Protein AF-A0A931Z203-F1 (afdb_monomer)

Secondary structure (DSSP, 8-state):
--HHHHHHHHHHHHHHB-GGGSTTHHHHHHSTTTTHHHHHHHHHHHT---HHHHHHHHHHHHH-GGG-SHHHHTS--SB-HHHHHHHHHHHHHHHHT------

Structure (mmCIF, N/CA/C/O backbone):
data_AF-A0A931Z203-F1
#
_entry.id   AF-A0A931Z203-F1
#
loop_
_atom_site.group_PDB
_atom_site.id
_atom_site.type_symbol
_atom_site.label_atom_id
_atom_site.label_alt_id
_atom_site.label_comp_id
_atom_site.label_asym_id
_atom_site.label_entity_id
_atom_site.label_seq_id
_atom_site.pdbx_PDB_ins_code
_atom_site.Cartn_x
_atom_site.Cartn_y
_atom_site.Cartn_z
_atom_site.occupancy
_atom_site.B_iso_or_equiv
_atom_site.auth_seq_id
_atom_site.auth_comp_id
_atom_site.auth_asym_id
_atom_site.auth_atom_id
_atom_site.pdbx_PDB_model_num
ATOM 1 N N . MET A 1 1 ? -15.868 9.027 -11.501 1.00 52.22 1 MET A N 1
ATOM 2 C CA . MET A 1 1 ? -15.156 9.021 -10.204 1.00 52.22 1 MET A CA 1
ATOM 3 C C . MET A 1 1 ? -15.204 10.430 -9.639 1.00 52.22 1 MET A C 1
ATOM 5 O O . MET A 1 1 ? -14.763 11.348 -10.320 1.00 52.22 1 MET A O 1
ATOM 9 N N . THR A 1 2 ? -15.836 10.635 -8.485 1.00 58.41 2 THR A N 1
ATOM 10 C CA . THR A 1 2 ? -16.023 11.978 -7.916 1.00 58.41 2 THR A CA 1
ATOM 11 C C . THR A 1 2 ? -14.676 12.570 -7.470 1.00 58.41 2 THR A C 1
ATOM 13 O O . T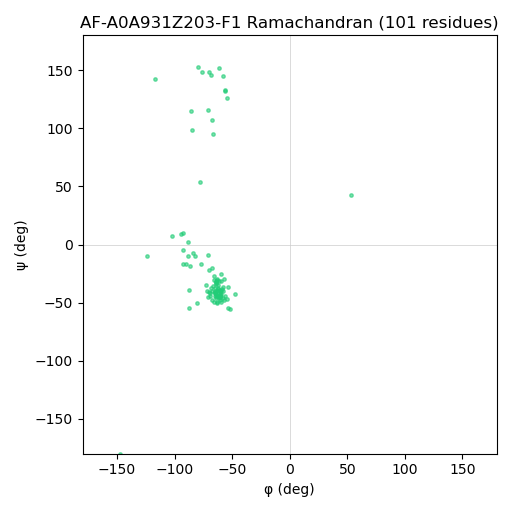HR A 1 2 ? -13.794 11.832 -7.024 1.00 58.41 2 THR A O 1
ATOM 16 N N . PRO A 1 3 ? -14.474 13.896 -7.575 1.00 64.06 3 PRO A N 1
ATOM 17 C CA . PRO A 1 3 ? -13.216 14.545 -7.186 1.00 64.06 3 PRO A CA 1
ATOM 18 C C . PRO A 1 3 ? -12.855 14.327 -5.705 1.00 64.06 3 PRO A C 1
ATOM 20 O O . PRO A 1 3 ? -11.679 14.326 -5.342 1.00 64.06 3 PRO A O 1
ATOM 23 N N . SER A 1 4 ? -13.851 14.077 -4.855 1.00 68.81 4 SER A N 1
ATOM 24 C CA . SER A 1 4 ? -13.691 13.713 -3.446 1.00 68.81 4 SER A CA 1
ATOM 25 C C . SER A 1 4 ? -13.047 12.334 -3.250 1.00 68.81 4 SER A C 1
ATOM 27 O O . SER A 1 4 ? -12.163 12.209 -2.402 1.00 68.81 4 SER A O 1
ATOM 29 N N . ALA A 1 5 ? -13.406 11.332 -4.062 1.00 77.19 5 ALA A N 1
ATOM 30 C CA . ALA A 1 5 ? -12.820 9.990 -3.983 1.00 77.19 5 ALA A CA 1
ATOM 31 C C . ALA A 1 5 ? -11.318 10.006 -4.314 1.00 77.19 5 ALA A C 1
ATOM 33 O O . ALA A 1 5 ? -10.505 9.514 -3.537 1.00 77.19 5 ALA A O 1
ATOM 34 N N . ARG A 1 6 ? -10.916 10.694 -5.393 1.00 81.44 6 ARG A N 1
ATOM 35 C CA . ARG A 1 6 ? -9.493 10.816 -5.766 1.00 81.44 6 ARG A CA 1
ATOM 36 C C . ARG A 1 6 ? -8.641 11.495 -4.698 1.00 81.44 6 ARG A C 1
ATOM 38 O O . ARG A 1 6 ? -7.529 11.056 -4.419 1.00 81.44 6 ARG A O 1
ATOM 45 N N . ARG A 1 7 ? -9.141 12.582 -4.099 1.00 85.12 7 ARG A N 1
ATOM 46 C CA . ARG A 1 7 ? -8.415 13.287 -3.029 1.00 85.12 7 ARG A CA 1
ATOM 47 C C . ARG A 1 7 ? -8.258 12.408 -1.793 1.00 85.12 7 ARG A C 1
ATOM 49 O O . ARG A 1 7 ? -7.209 12.447 -1.154 1.00 85.12 7 ARG A O 1
ATOM 56 N N . PHE A 1 8 ? -9.281 11.618 -1.477 1.00 85.38 8 PHE A N 1
ATOM 57 C CA . PHE A 1 8 ? -9.229 10.649 -0.390 1.00 85.38 8 PHE A CA 1
ATOM 58 C C . PHE A 1 8 ? -8.179 9.562 -0.651 1.00 85.38 8 PHE A C 1
ATOM 60 O O . PHE A 1 8 ? -7.313 9.339 0.192 1.00 85.38 8 PHE A O 1
ATOM 67 N N . GLU A 1 9 ? -8.190 8.950 -1.834 1.00 90.12 9 GLU A N 1
ATOM 68 C CA . GLU A 1 9 ? -7.215 7.926 -2.225 1.00 90.12 9 GLU A CA 1
ATOM 69 C C . GLU A 1 9 ? -5.784 8.464 -2.214 1.00 90.12 9 GLU A C 1
ATOM 71 O O . GLU A 1 9 ? -4.884 7.817 -1.688 1.00 90.12 9 GLU A O 1
ATOM 76 N N . GLN A 1 10 ? -5.565 9.676 -2.727 1.00 90.69 10 GLN A N 1
ATOM 77 C CA . GLN A 1 10 ? -4.250 10.315 -2.712 1.00 90.69 10 GLN A CA 1
ATOM 78 C C . GLN A 1 10 ? -3.769 10.608 -1.284 1.00 90.69 10 GLN A C 1
ATOM 80 O O . GLN A 1 10 ? -2.596 10.394 -0.966 1.00 90.69 10 GLN A O 1
ATOM 85 N N . ALA A 1 11 ? -4.665 11.056 -0.401 1.00 90.50 11 ALA A N 1
ATOM 86 C CA . ALA A 1 11 ? -4.339 11.242 1.008 1.00 90.50 11 ALA A CA 1
ATOM 87 C C . ALA A 1 11 ? -3.979 9.907 1.681 1.00 90.50 11 ALA A C 1
ATOM 89 O O . ALA A 1 11 ? -3.024 9.851 2.461 1.00 90.50 11 ALA A O 1
ATOM 90 N N . LEU A 1 12 ? -4.699 8.829 1.358 1.00 91.44 12 LEU A N 1
ATOM 91 C CA . LEU A 1 12 ? -4.450 7.500 1.908 1.00 91.44 12 LEU A CA 1
ATOM 92 C C . LEU A 1 12 ? -3.142 6.899 1.384 1.00 91.44 12 LEU A C 1
ATOM 94 O O . LEU A 1 12 ? -2.358 6.376 2.176 1.00 91.44 12 LEU A O 1
ATOM 98 N N . LEU A 1 13 ? -2.858 7.072 0.090 1.00 93.50 13 LEU A N 1
ATOM 99 C CA . LEU A 1 13 ? -1.581 6.727 -0.530 1.00 93.50 13 LEU A CA 1
ATOM 100 C C . LEU A 1 13 ? -0.443 7.393 0.240 1.00 93.50 13 LEU A C 1
ATOM 102 O O . LEU A 1 13 ? 0.434 6.705 0.752 1.00 93.50 13 LEU A O 1
ATOM 106 N N . TRP A 1 14 ? -0.491 8.717 0.411 1.00 92.88 14 TRP A N 1
ATOM 107 C CA . TRP A 1 14 ? 0.558 9.463 1.108 1.00 92.88 14 TRP A CA 1
ATOM 108 C C . TRP A 1 14 ? 0.722 9.052 2.576 1.00 92.88 14 TRP A C 1
ATOM 110 O O . TRP A 1 14 ? 1.841 8.994 3.091 1.00 92.88 14 TRP A O 1
ATOM 120 N N . ARG A 1 15 ? -0.386 8.753 3.264 1.00 92.44 15 ARG A N 1
ATOM 121 C CA . ARG A 1 15 ? -0.391 8.312 4.667 1.00 92.44 15 ARG A CA 1
ATOM 122 C C . ARG A 1 15 ? 0.230 6.922 4.830 1.00 92.44 15 ARG A C 1
ATOM 124 O O . ARG A 1 15 ? 0.924 6.675 5.819 1.00 92.44 15 ARG A O 1
ATOM 131 N N . CYS A 1 16 ? -0.012 6.026 3.876 1.00 94.12 16 CYS A N 1
ATOM 132 C CA . CYS A 1 16 ? 0.455 4.643 3.921 1.00 94.12 16 CYS A CA 1
ATOM 133 C C . CYS A 1 16 ? 1.805 4.429 3.229 1.00 94.12 16 CYS A C 1
ATOM 135 O O . CYS A 1 16 ? 2.448 3.416 3.506 1.00 94.12 16 CYS A O 1
ATOM 137 N N . LEU A 1 17 ? 2.268 5.359 2.392 1.00 94.12 17 LEU A N 1
ATOM 138 C CA . LEU A 1 17 ? 3.557 5.290 1.702 1.00 94.12 17 LEU A CA 1
ATOM 139 C C . LEU A 1 17 ? 4.706 5.127 2.709 1.00 94.12 17 LEU A C 1
ATOM 141 O O . LEU A 1 17 ? 4.770 5.838 3.721 1.00 94.12 17 LEU A O 1
ATOM 145 N N . TYR A 1 18 ? 5.614 4.177 2.460 1.00 92.62 18 TYR A N 1
ATOM 146 C CA . TYR A 1 18 ? 6.795 4.014 3.312 1.00 92.62 18 TYR A CA 1
ATOM 147 C C . TYR A 1 18 ? 7.613 5.305 3.361 1.00 92.62 18 TYR A C 1
ATOM 149 O O . TYR A 1 18 ? 7.710 6.031 2.375 1.00 92.62 18 TYR A O 1
ATOM 157 N N . TRP A 1 19 ? 8.212 5.594 4.519 1.00 91.62 19 TRP A N 1
ATOM 158 C CA . TRP A 1 19 ? 8.892 6.871 4.746 1.00 91.62 19 TRP A CA 1
ATOM 159 C C . TRP A 1 19 ? 10.036 7.096 3.749 1.00 91.62 19 TRP A C 1
ATOM 161 O O . TRP A 1 19 ? 10.135 8.192 3.205 1.00 91.62 19 TRP A O 1
ATOM 171 N N . GLN A 1 20 ? 10.803 6.047 3.427 1.00 89.44 20 GLN A N 1
ATOM 172 C CA . GLN A 1 20 ? 11.884 6.114 2.445 1.00 89.44 20 GLN A CA 1
ATOM 173 C C . GLN A 1 20 ? 11.398 6.336 1.0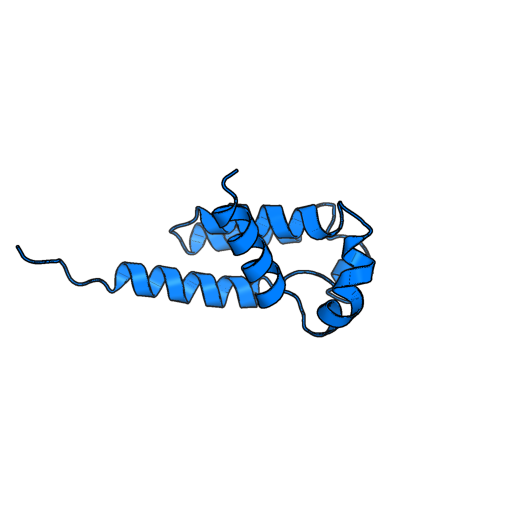04 1.00 89.44 20 GLN A C 1
ATOM 175 O O . GLN A 1 20 ? 12.160 6.814 0.176 1.00 89.44 20 GLN A O 1
ATOM 180 N N . ALA A 1 21 ? 10.128 6.050 0.702 1.00 89.12 21 ALA A N 1
ATOM 181 C CA . ALA A 1 21 ? 9.550 6.241 -0.628 1.00 89.12 21 ALA A CA 1
ATOM 182 C C . ALA A 1 21 ? 9.006 7.661 -0.855 1.00 89.12 21 ALA A C 1
ATOM 184 O O . ALA A 1 21 ? 8.838 8.090 -1.994 1.00 89.12 21 ALA A O 1
ATOM 185 N N . ARG A 1 22 ? 8.764 8.413 0.227 1.00 90.88 22 ARG A N 1
ATOM 186 C CA . ARG A 1 22 ? 8.266 9.797 0.189 1.00 90.88 22 ARG A CA 1
ATOM 187 C C . ARG A 1 22 ? 9.199 10.769 -0.545 1.00 90.88 22 ARG A C 1
ATOM 189 O O . ARG A 1 22 ? 8.676 11.498 -1.384 1.00 90.88 22 ARG A O 1
ATOM 196 N N . PRO A 1 23 ? 10.528 10.802 -0.303 1.00 91.62 23 PRO A N 1
ATOM 197 C CA . PRO A 1 23 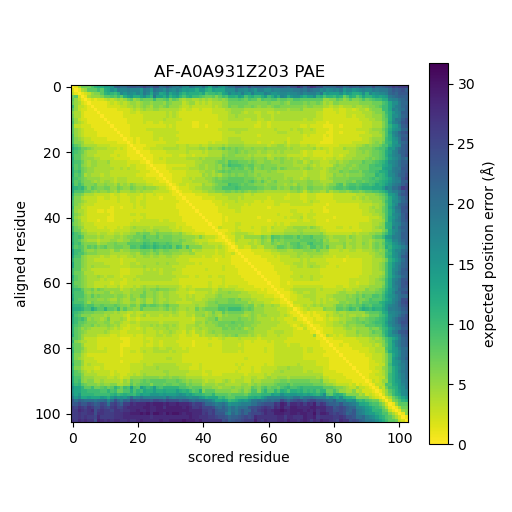? 11.407 11.720 -1.035 1.00 91.62 23 PRO A CA 1
ATOM 198 C C . PRO A 1 23 ? 11.442 11.429 -2.542 1.00 91.62 23 PRO A C 1
ATOM 200 O O . PRO A 1 23 ? 11.548 12.348 -3.344 1.00 91.62 23 PRO A O 1
ATOM 203 N N . PHE A 1 24 ? 11.268 10.169 -2.942 1.00 89.44 24 PHE A N 1
ATOM 204 C CA . PHE A 1 24 ? 11.237 9.764 -4.350 1.00 89.44 24 PHE A CA 1
ATOM 205 C C . PHE A 1 24 ? 9.842 9.8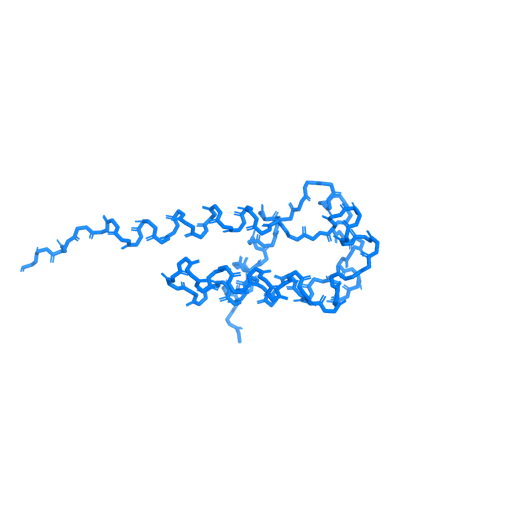34 -4.97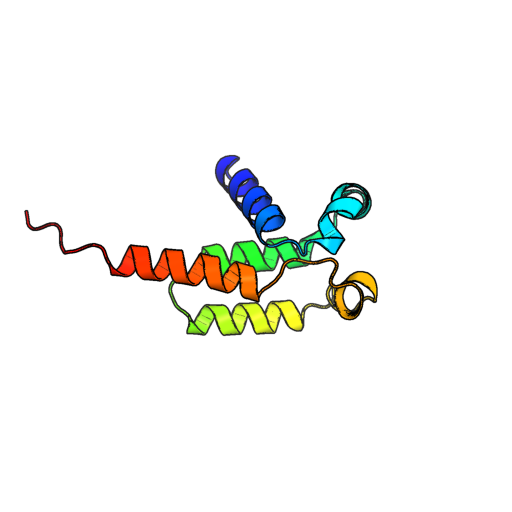1 1.00 89.44 24 PHE A C 1
ATOM 207 O O . PHE A 1 24 ? 9.672 9.468 -6.131 1.00 89.44 24 PHE A O 1
ATOM 214 N N . HIS A 1 25 ? 8.831 10.288 -4.227 1.00 87.31 25 HIS A N 1
ATOM 215 C CA . HIS A 1 25 ? 7.450 10.263 -4.691 1.00 87.31 25 HIS A CA 1
ATOM 216 C C . HIS A 1 25 ? 7.270 11.001 -6.020 1.00 87.31 25 HIS A C 1
ATOM 218 O O . HIS A 1 25 ? 6.633 10.457 -6.916 1.00 87.31 25 HIS A O 1
ATOM 224 N N . TRP A 1 26 ? 7.878 12.183 -6.163 1.00 86.88 26 TRP A N 1
ATOM 225 C CA . TRP A 1 26 ? 7.819 12.971 -7.396 1.00 86.88 26 TRP A CA 1
ATOM 226 C C . TRP A 1 26 ? 8.405 12.219 -8.598 1.00 86.88 26 TRP A C 1
ATOM 228 O O . TRP A 1 26 ? 7.767 12.146 -9.643 1.00 86.88 26 TRP A O 1
ATOM 238 N N . LEU A 1 27 ? 9.568 11.581 -8.423 1.00 88.75 27 LEU A N 1
ATOM 239 C CA . LEU A 1 27 ? 10.216 10.791 -9.473 1.00 88.75 27 LEU A CA 1
ATOM 240 C C . LEU A 1 27 ? 9.373 9.571 -9.864 1.00 88.75 27 LEU A C 1
ATOM 242 O O . LEU A 1 27 ? 9.183 9.289 -11.042 1.00 88.75 27 LEU A O 1
ATOM 246 N N . LEU A 1 28 ? 8.836 8.863 -8.872 1.00 86.25 28 LEU A N 1
ATOM 247 C CA . LEU A 1 28 ? 7.985 7.697 -9.094 1.00 86.25 28 LEU A CA 1
ATOM 248 C C . LEU A 1 28 ? 6.659 8.067 -9.767 1.00 86.25 28 LEU A C 1
ATOM 250 O O . LEU A 1 28 ? 6.126 7.272 -10.530 1.00 86.25 28 LEU A O 1
ATOM 254 N N . TRP A 1 29 ? 6.145 9.273 -9.516 1.00 84.19 29 TRP A N 1
ATOM 255 C CA . TRP A 1 29 ? 4.903 9.765 -10.110 1.00 84.19 29 TRP A CA 1
ATOM 256 C C . TRP A 1 29 ? 5.022 10.068 -11.612 1.00 84.19 29 TRP A C 1
ATOM 258 O O . TRP A 1 29 ? 4.016 10.023 -12.316 1.00 84.19 29 TRP A O 1
ATOM 268 N N . LEU A 1 30 ? 6.238 10.308 -12.125 1.00 86.56 30 LEU A N 1
ATOM 269 C CA . LEU A 1 30 ? 6.482 10.429 -13.571 1.00 86.56 30 LEU A CA 1
ATOM 270 C C . LEU A 1 30 ? 6.167 9.126 -14.316 1.00 86.56 30 LEU A C 1
ATOM 272 O O . LEU A 1 30 ? 5.740 9.155 -15.469 1.00 86.56 30 LEU A O 1
ATOM 276 N N . ASN A 1 31 ? 6.330 7.983 -13.650 1.00 85.88 31 ASN A N 1
ATOM 277 C CA . ASN A 1 31 ? 5.821 6.717 -14.144 1.00 85.88 31 ASN A CA 1
ATOM 278 C C . ASN A 1 31 ? 4.355 6.578 -13.712 1.00 85.88 31 ASN A C 1
ATOM 280 O O . ASN A 1 31 ? 4.045 6.200 -12.581 1.00 85.88 31 ASN A O 1
ATOM 284 N N . ARG A 1 32 ? 3.449 6.891 -14.642 1.00 78.12 32 ARG A N 1
ATOM 285 C CA . ARG A 1 32 ? 2.002 6.957 -14.396 1.00 78.12 32 ARG A CA 1
ATOM 286 C C . ARG A 1 32 ? 1.419 5.649 -13.851 1.00 78.12 32 ARG A C 1
ATOM 288 O O . ARG A 1 32 ? 0.479 5.690 -13.060 1.00 78.12 32 ARG A O 1
ATOM 295 N N . ASP A 1 33 ? 2.022 4.519 -14.208 1.00 86.25 33 ASP A N 1
ATOM 296 C CA . ASP A 1 33 ? 1.581 3.186 -13.798 1.00 86.25 33 ASP A CA 1
ATOM 297 C C . ASP A 1 33 ? 2.279 2.701 -12.521 1.00 86.25 33 ASP A C 1
ATOM 299 O O . ASP A 1 33 ? 1.920 1.660 -11.964 1.00 86.25 33 ASP A O 1
ATOM 303 N N . TYR A 1 34 ? 3.244 3.460 -11.990 1.00 88.81 34 TYR A N 1
ATOM 304 C CA . TYR A 1 34 ? 3.997 3.057 -10.808 1.00 88.81 34 TYR A CA 1
ATOM 305 C C . TYR A 1 34 ? 3.128 2.929 -9.558 1.00 88.81 34 TYR A C 1
ATOM 307 O O . TYR A 1 34 ? 3.413 2.092 -8.718 1.00 88.81 34 TYR A O 1
ATOM 315 N N . TYR A 1 35 ? 2.063 3.706 -9.401 1.00 90.56 35 TYR A N 1
ATOM 316 C CA . TYR A 1 35 ? 1.176 3.566 -8.238 1.00 90.56 35 TYR A CA 1
ATOM 317 C C . TYR A 1 35 ? -0.121 2.819 -8.558 1.00 90.56 35 TYR A C 1
ATOM 319 O O . TYR A 1 35 ? -0.986 2.745 -7.695 1.00 90.56 35 TYR A O 1
ATOM 327 N N . SER A 1 36 ? -0.267 2.245 -9.759 1.00 90.81 36 SER A N 1
ATOM 328 C CA . SER A 1 36 ? -1.488 1.533 -10.181 1.00 90.81 36 SER A CA 1
ATOM 329 C C . SER A 1 36 ? -1.916 0.468 -9.165 1.00 90.81 36 SER A C 1
ATOM 331 O O . SER A 1 36 ? -2.991 0.569 -8.586 1.00 90.81 36 SER A O 1
ATOM 333 N N . ALA A 1 37 ? -1.015 -0.462 -8.838 1.00 90.69 37 ALA A N 1
ATOM 334 C CA . ALA A 1 37 ? -1.267 -1.513 -7.852 1.00 90.69 37 ALA A CA 1
ATOM 335 C C . ALA A 1 37 ? -1.562 -0.972 -6.440 1.00 90.69 37 ALA A C 1
ATOM 337 O O . ALA A 1 37 ? -2.291 -1.595 -5.676 1.00 90.69 37 ALA A O 1
ATOM 338 N N . ASP A 1 38 ? -0.973 0.169 -6.067 1.00 93.12 38 ASP A N 1
ATOM 339 C CA . ASP A 1 38 ? -1.209 0.811 -4.772 1.00 93.12 38 ASP A CA 1
ATOM 340 C C . ASP A 1 38 ? -2.607 1.442 -4.721 1.00 93.12 38 ASP A C 1
ATOM 342 O O . ASP A 1 38 ? -3.294 1.332 -3.706 1.00 93.12 38 ASP A O 1
ATOM 346 N N . TYR A 1 39 ? -3.040 2.069 -5.816 1.00 91.94 39 TYR A N 1
ATOM 347 C CA . TYR A 1 39 ? -4.385 2.620 -5.955 1.00 91.94 39 TYR A CA 1
ATOM 348 C C . TYR A 1 39 ? -5.450 1.530 -6.035 1.00 91.94 39 TYR A C 1
ATOM 350 O O . TYR A 1 39 ? -6.477 1.667 -5.375 1.00 91.94 39 TYR A O 1
ATOM 358 N N . ASP A 1 40 ? -5.206 0.444 -6.771 1.00 90.88 40 ASP A N 1
ATOM 359 C CA . ASP A 1 40 ? -6.131 -0.690 -6.826 1.00 90.88 40 ASP A CA 1
ATOM 360 C C . ASP A 1 40 ? -6.327 -1.311 -5.444 1.00 90.88 40 ASP A C 1
ATOM 362 O O . ASP A 1 40 ? -7.464 -1.486 -5.016 1.00 90.88 40 ASP A O 1
ATOM 366 N N . PHE A 1 41 ? -5.243 -1.505 -4.688 1.00 92.25 41 PHE A N 1
ATOM 367 C CA . PHE A 1 41 ? -5.323 -1.983 -3.309 1.00 92.25 41 PHE A CA 1
ATOM 368 C C . PHE A 1 41 ? -6.065 -1.008 -2.379 1.00 92.25 41 PHE A C 1
ATOM 370 O O . PHE A 1 41 ? -6.912 -1.416 -1.587 1.00 92.25 41 PHE A O 1
ATOM 377 N N . ILE A 1 42 ? -5.784 0.297 -2.466 1.00 92.75 42 ILE A N 1
ATOM 378 C CA . ILE A 1 42 ? -6.492 1.322 -1.678 1.00 92.75 42 ILE A CA 1
ATOM 379 C C . ILE A 1 42 ? -7.993 1.315 -1.981 1.00 92.75 42 ILE A C 1
ATOM 381 O O . ILE A 1 42 ? -8.802 1.427 -1.057 1.00 92.75 42 ILE A O 1
ATOM 385 N N . ARG A 1 43 ? -8.353 1.199 -3.260 1.00 90.81 43 ARG A N 1
ATOM 386 C CA . ARG A 1 43 ? -9.739 1.183 -3.715 1.00 90.81 43 ARG A CA 1
ATOM 387 C C . ARG A 1 43 ? -10.454 -0.082 -3.251 1.00 90.81 43 ARG A C 1
ATOM 389 O O . ARG A 1 43 ? -11.516 0.047 -2.653 1.00 90.81 43 ARG A O 1
ATOM 396 N N . GLY A 1 44 ? -9.839 -1.254 -3.428 1.00 88.44 44 GLY A N 1
ATOM 397 C CA . GLY A 1 44 ? -10.372 -2.532 -2.946 1.00 88.44 44 GLY A CA 1
ATOM 398 C C . GLY A 1 44 ? -10.667 -2.486 -1.448 1.00 88.44 44 GLY A C 1
ATOM 399 O O . GLY A 1 44 ? -11.779 -2.772 -1.017 1.00 88.44 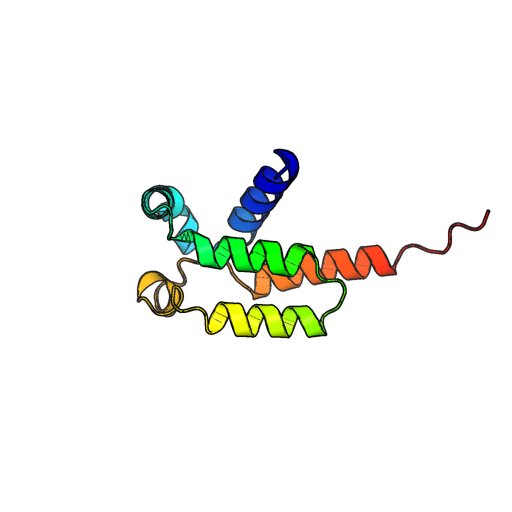44 GLY A O 1
ATOM 400 N N . VAL A 1 45 ? -9.727 -1.968 -0.650 1.00 89.19 45 VAL A N 1
ATOM 401 C CA . VAL A 1 45 ? -9.908 -1.795 0.801 1.00 89.19 45 VAL A CA 1
ATOM 402 C C . VAL A 1 45 ? -11.026 -0.809 1.167 1.00 89.19 45 VAL A C 1
ATOM 404 O O . VAL A 1 45 ? -11.668 -0.984 2.205 1.00 89.19 45 VAL A O 1
ATOM 407 N N . GLY A 1 46 ? -11.264 0.229 0.360 1.00 85.12 46 GLY A N 1
ATOM 408 C CA . GLY A 1 46 ? -12.288 1.247 0.624 1.00 85.12 46 GLY A CA 1
ATOM 409 C C . GLY A 1 46 ? -13.710 0.682 0.729 1.00 85.12 46 GLY A C 1
ATOM 410 O O . GLY A 1 46 ? -14.516 1.165 1.536 1.00 85.12 46 GLY A O 1
ATOM 411 N N . ASP A 1 47 ? -13.982 -0.388 -0.016 1.00 81.75 47 ASP A N 1
ATOM 412 C CA . ASP A 1 47 ? -15.298 -1.024 -0.087 1.00 81.75 47 ASP A CA 1
ATOM 413 C C . ASP A 1 47 ? -15.499 -2.105 0.986 1.00 81.75 47 ASP A C 1
ATOM 415 O O . ASP A 1 47 ? -16.620 -2.554 1.236 1.00 81.75 47 ASP A O 1
ATOM 419 N N . LEU A 1 48 ? -14.438 -2.480 1.705 1.00 86.69 48 LEU A N 1
ATOM 420 C CA . LEU A 1 48 ? -14.500 -3.565 2.673 1.00 86.69 48 LEU A CA 1
ATOM 421 C C . LEU A 1 48 ? -15.190 -3.177 3.983 1.00 86.69 48 LEU A C 1
ATOM 423 O O . LEU A 1 48 ? -15.110 -2.049 4.486 1.00 86.69 48 LEU A O 1
ATOM 427 N N . ARG A 1 49 ? -15.842 -4.175 4.585 1.00 81.56 49 ARG A N 1
ATOM 428 C CA . ARG A 1 49 ? -16.442 -4.096 5.929 1.00 81.56 49 ARG A CA 1
ATOM 429 C C . ARG A 1 49 ? -15.935 -5.178 6.882 1.00 81.56 49 ARG A C 1
ATOM 431 O O . ARG A 1 49 ? -16.163 -5.078 8.084 1.00 81.56 49 ARG A O 1
ATOM 438 N N . SER A 1 50 ? -15.201 -6.169 6.376 1.00 84.25 50 SER A N 1
ATOM 439 C CA . SER A 1 50 ? -14.676 -7.287 7.161 1.00 84.25 50 SER A CA 1
ATOM 440 C C . SER A 1 50 ? -13.151 -7.314 7.182 1.00 84.25 50 SER A C 1
ATOM 442 O O . SER A 1 50 ? -12.479 -7.079 6.178 1.00 84.25 50 SER A O 1
ATOM 444 N N . ARG A 1 51 ? -12.585 -7.691 8.336 1.00 84.00 51 ARG A N 1
ATOM 445 C CA . ARG A 1 51 ? -11.142 -7.951 8.481 1.00 84.00 51 ARG A CA 1
ATOM 446 C C . ARG A 1 51 ? -10.680 -9.159 7.666 1.00 84.00 51 ARG A C 1
ATOM 448 O O . ARG A 1 51 ? -9.505 -9.230 7.317 1.00 84.00 51 ARG A O 1
ATOM 455 N N . ARG A 1 52 ? -11.573 -10.120 7.399 1.00 86.94 52 ARG A N 1
ATOM 456 C CA . ARG A 1 52 ? -11.252 -11.296 6.579 1.00 86.94 52 ARG A CA 1
ATOM 457 C C . ARG A 1 52 ? -10.966 -10.871 5.143 1.00 86.94 52 ARG A C 1
ATOM 459 O O . ARG A 1 52 ? -9.908 -11.211 4.628 1.00 86.94 52 ARG A O 1
ATOM 466 N N . ASP A 1 53 ? -11.849 -10.064 4.570 1.00 87.94 53 ASP A N 1
ATOM 467 C CA . ASP A 1 53 ? -11.724 -9.580 3.193 1.00 87.94 53 ASP A CA 1
ATOM 468 C C . ASP A 1 53 ? -10.478 -8.703 3.032 1.00 87.94 53 ASP A C 1
ATOM 470 O O . ASP A 1 53 ? -9.773 -8.791 2.032 1.00 87.94 53 ASP A O 1
ATOM 474 N N . PHE A 1 54 ? -10.113 -7.952 4.080 1.00 89.75 54 PHE A N 1
ATOM 475 C CA . PHE A 1 54 ? -8.883 -7.160 4.081 1.00 89.75 54 PHE A CA 1
ATOM 476 C C . PHE A 1 54 ? -7.634 -8.036 3.921 1.00 89.75 54 PHE A C 1
ATOM 478 O O . PHE A 1 54 ? -6.691 -7.662 3.229 1.00 89.75 54 PHE A O 1
ATOM 485 N N . ARG A 1 55 ? -7.603 -9.219 4.549 1.00 88.88 55 ARG A N 1
ATOM 486 C CA . ARG A 1 55 ? -6.472 -10.148 4.400 1.00 88.88 55 ARG A CA 1
ATOM 487 C C . ARG A 1 55 ? -6.378 -10.699 2.978 1.00 88.88 55 ARG A C 1
ATOM 489 O O . ARG A 1 55 ? -5.261 -10.881 2.499 1.00 88.88 55 ARG A O 1
ATOM 496 N N . THR A 1 56 ? -7.513 -10.930 2.321 1.00 91.12 56 THR A N 1
ATOM 497 C CA . THR A 1 56 ? -7.561 -11.342 0.912 1.00 91.12 56 THR A CA 1
ATOM 498 C C . THR A 1 56 ? -6.984 -10.252 0.010 1.00 91.12 56 THR A C 1
ATOM 500 O O . THR A 1 56 ? -6.041 -10.527 -0.723 1.00 91.12 56 THR A O 1
ATOM 503 N N . GLU A 1 57 ? -7.429 -9.001 0.163 1.00 91.38 57 GLU A N 1
ATOM 504 C CA . GLU A 1 57 ? -6.890 -7.846 -0.578 1.00 91.38 57 GLU A CA 1
ATOM 505 C C . GLU A 1 57 ? -5.382 -7.659 -0.367 1.00 91.38 57 GLU A C 1
ATOM 507 O O . GLU A 1 57 ? -4.626 -7.380 -1.296 1.00 91.38 57 GLU A O 1
ATOM 512 N N . VAL A 1 58 ? -4.894 -7.859 0.862 1.00 92.12 58 VAL A N 1
ATOM 513 C CA . VAL A 1 58 ? -3.451 -7.827 1.134 1.00 92.12 58 VAL A CA 1
ATOM 514 C C . VAL A 1 58 ? -2.730 -8.933 0.365 1.00 92.12 58 VAL A C 1
ATOM 516 O O . VAL A 1 58 ? -1.677 -8.672 -0.218 1.00 92.12 58 VAL A O 1
ATOM 519 N N . ALA A 1 59 ? -3.257 -10.158 0.350 1.00 90.25 59 ALA A N 1
ATOM 520 C CA . ALA A 1 59 ? -2.645 -11.255 -0.394 1.00 90.25 59 ALA A CA 1
ATOM 521 C C . ALA A 1 59 ? -2.596 -10.950 -1.902 1.00 90.25 59 ALA A C 1
ATOM 523 O O . ALA A 1 59 ? -1.529 -11.067 -2.509 1.00 90.25 59 ALA A O 1
ATOM 524 N N . GLU A 1 60 ? -3.697 -10.464 -2.477 1.00 89.94 60 GLU A N 1
ATOM 525 C CA . GLU A 1 60 ? -3.773 -10.053 -3.884 1.00 89.94 60 GLU A CA 1
ATOM 526 C C . GLU A 1 60 ? -2.787 -8.928 -4.205 1.00 89.94 60 GLU A C 1
ATOM 528 O O . GLU A 1 60 ? -2.009 -9.034 -5.158 1.00 89.94 60 GLU A O 1
ATOM 533 N N . P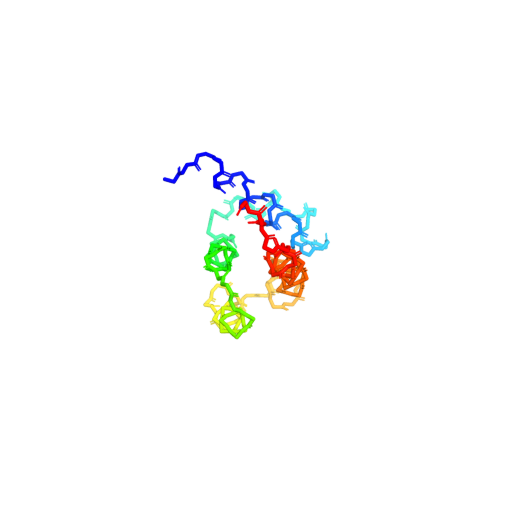HE A 1 61 ? -2.711 -7.904 -3.350 1.00 90.44 61 PHE A N 1
ATOM 534 C CA . PHE A 1 61 ? -1.725 -6.839 -3.484 1.00 90.44 61 PHE A CA 1
ATOM 535 C C . PHE A 1 61 ? -0.302 -7.400 -3.483 1.00 90.44 61 PHE A C 1
ATOM 537 O O . PHE A 1 61 ? 0.501 -7.057 -4.347 1.00 90.44 61 PHE A O 1
ATOM 544 N N . HIS A 1 62 ? 0.048 -8.289 -2.554 1.00 88.25 62 HIS A N 1
ATOM 545 C CA . HIS A 1 62 ? 1.389 -8.875 -2.508 1.00 88.25 62 HIS A CA 1
ATOM 546 C C . HIS A 1 62 ? 1.717 -9.739 -3.740 1.00 88.25 62 HIS A C 1
ATOM 548 O O . HIS A 1 62 ? 2.869 -9.734 -4.178 1.00 88.25 62 HIS A O 1
ATOM 554 N N . CYS A 1 63 ? 0.731 -10.423 -4.323 1.00 87.88 63 CYS A N 1
ATOM 555 C CA . CYS A 1 63 ? 0.893 -11.241 -5.527 1.00 87.88 63 CYS A CA 1
ATOM 556 C C . CYS A 1 63 ? 0.840 -10.443 -6.843 1.00 87.88 63 CYS A C 1
ATOM 558 O O . CYS A 1 63 ? 1.182 -10.990 -7.897 1.00 87.88 63 CYS A O 1
ATOM 560 N N . HIS A 1 64 ? 0.456 -9.163 -6.796 1.00 85.50 64 HIS A N 1
ATOM 561 C CA . HIS A 1 64 ? 0.271 -8.324 -7.976 1.00 85.50 64 HIS A CA 1
ATOM 562 C C . HIS A 1 64 ? 1.542 -8.265 -8.856 1.00 85.50 64 HIS A C 1
ATOM 564 O O . HIS A 1 64 ? 2.635 -8.010 -8.335 1.00 85.50 64 HIS A O 1
ATOM 570 N N . PRO A 1 65 ? 1.448 -8.430 -10.193 1.00 85.50 65 PRO A N 1
ATOM 571 C CA . PRO A 1 65 ? 2.613 -8.458 -11.089 1.00 85.50 65 PRO A CA 1
ATOM 572 C C . PRO A 1 65 ? 3.534 -7.236 -10.958 1.00 85.50 65 PRO A C 1
ATOM 574 O O . PRO 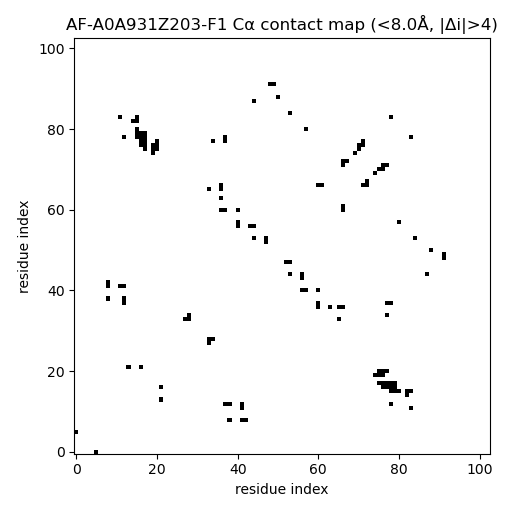A 1 65 ? 4.758 -7.367 -10.976 1.00 85.50 65 PRO A O 1
ATOM 577 N N . HIS A 1 66 ? 2.955 -6.053 -10.730 1.00 84.06 66 HIS A N 1
ATOM 578 C CA . HIS A 1 66 ? 3.707 -4.804 -10.556 1.0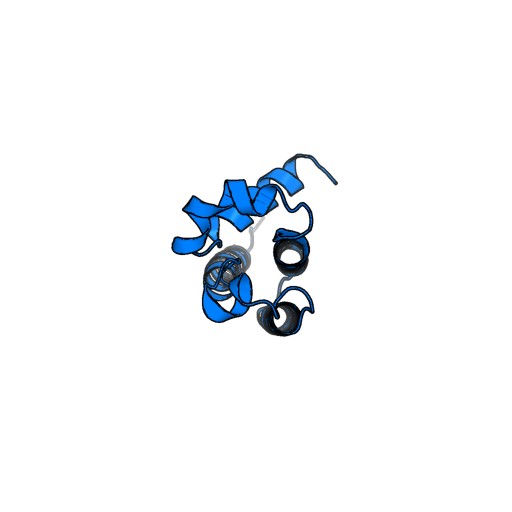0 84.06 66 HIS A CA 1
ATOM 579 C C . HIS A 1 66 ? 4.482 -4.714 -9.226 1.00 84.06 66 HIS A C 1
ATOM 581 O O . HIS A 1 66 ? 5.308 -3.818 -9.061 1.00 84.06 66 HIS A O 1
ATOM 587 N N . ASN A 1 67 ? 4.273 -5.645 -8.288 1.00 86.62 67 ASN A N 1
ATOM 588 C CA . ASN A 1 67 ? 4.974 -5.693 -7.001 1.00 86.62 67 ASN A CA 1
ATOM 589 C C . ASN A 1 67 ? 6.238 -6.572 -6.997 1.00 86.62 67 ASN A C 1
ATOM 591 O O . ASN A 1 67 ? 6.825 -6.775 -5.937 1.00 86.62 67 ASN A O 1
ATOM 595 N N . ARG A 1 68 ? 6.707 -7.039 -8.163 1.00 82.06 68 ARG A N 1
ATOM 596 C CA . ARG A 1 68 ? 7.872 -7.940 -8.285 1.00 82.06 68 ARG A CA 1
ATOM 597 C C . ARG A 1 68 ? 9.233 -7.240 -8.447 1.00 82.06 68 ARG A C 1
ATOM 599 O O . ARG A 1 68 ? 10.262 -7.877 -8.248 1.00 82.06 68 ARG A O 1
ATOM 606 N N . GLY A 1 69 ? 9.265 -5.954 -8.805 1.00 84.19 69 GLY A N 1
ATOM 607 C CA . GLY A 1 69 ? 10.510 -5.230 -9.113 1.00 84.19 69 GLY A CA 1
ATOM 608 C C . GLY A 1 69 ? 11.304 -4.765 -7.884 1.00 84.19 69 GLY A C 1
ATOM 609 O O . GLY A 1 69 ? 10.713 -4.449 -6.855 1.00 84.19 69 GLY A O 1
ATOM 610 N N . PHE A 1 70 ? 12.631 -4.624 -8.027 1.00 86.44 70 PHE A N 1
ATOM 611 C CA . PHE A 1 70 ? 13.583 -4.277 -6.951 1.00 86.44 70 PHE A CA 1
ATOM 612 C C . PHE A 1 70 ? 13.156 -3.083 -6.080 1.00 86.44 70 PHE A C 1
ATOM 614 O O . PHE A 1 70 ? 13.248 -3.137 -4.853 1.00 86.44 70 PHE A O 1
ATOM 621 N N . LEU A 1 71 ? 12.631 -2.014 -6.690 1.00 85.62 71 LEU A N 1
ATOM 622 C CA . LEU A 1 71 ? 12.131 -0.849 -5.952 1.00 85.62 71 LEU A CA 1
ATOM 623 C C . LEU A 1 71 ? 11.009 -1.233 -4.972 1.00 85.62 71 LEU A C 1
ATOM 625 O O . LEU A 1 71 ? 10.957 -0.732 -3.852 1.00 85.62 71 LEU A O 1
ATOM 629 N N . ARG A 1 72 ? 10.122 -2.151 -5.358 1.00 88.44 72 ARG A N 1
ATOM 630 C CA . ARG A 1 72 ? 8.941 -2.532 -4.576 1.00 88.44 72 ARG A CA 1
ATOM 631 C C . ARG A 1 72 ? 9.210 -3.646 -3.569 1.00 88.44 72 ARG A C 1
ATOM 633 O O . ARG A 1 72 ? 8.684 -3.576 -2.455 1.00 88.44 72 ARG A O 1
ATOM 640 N N . THR A 1 73 ? 10.014 -4.642 -3.936 1.00 85.12 73 THR A N 1
ATOM 641 C CA . THR A 1 73 ? 10.382 -5.771 -3.065 1.00 85.12 73 THR A CA 1
ATOM 642 C C . THR A 1 73 ? 11.502 -5.404 -2.100 1.00 85.12 73 THR A C 1
ATOM 644 O O . THR A 1 73 ? 11.337 -5.598 -0.897 1.00 85.12 73 THR A O 1
ATOM 647 N N . THR A 1 74 ? 12.597 -4.820 -2.593 1.00 84.81 74 THR A N 1
ATOM 648 C CA . THR A 1 74 ? 13.801 -4.551 -1.790 1.00 84.81 74 THR A CA 1
ATOM 649 C C . THR A 1 74 ? 13.726 -3.202 -1.085 1.00 84.81 74 THR A C 1
ATOM 651 O O . THR A 1 74 ? 13.832 -3.131 0.137 1.00 84.81 74 THR A O 1
ATOM 654 N N . LEU A 1 75 ? 13.485 -2.119 -1.832 1.00 87.19 75 LEU A N 1
ATOM 655 C CA . LEU A 1 75 ? 13.459 -0.762 -1.261 1.00 87.19 75 LEU A CA 1
ATOM 656 C C . LEU A 1 75 ? 12.101 -0.394 -0.633 1.00 87.19 75 LEU A C 1
ATOM 658 O O . LEU A 1 75 ? 11.966 0.636 0.033 1.00 87.19 75 LEU A O 1
ATOM 662 N N . ARG A 1 76 ? 11.087 -1.258 -0.803 1.00 88.88 76 ARG A N 1
ATOM 663 C CA . ARG A 1 76 ? 9.715 -1.078 -0.294 1.00 88.88 76 ARG A CA 1
ATOM 664 C C . ARG A 1 76 ? 9.124 0.267 -0.724 1.00 88.88 76 ARG A C 1
ATOM 666 O O . ARG A 1 76 ? 8.464 0.946 0.056 1.00 88.88 76 ARG A O 1
ATOM 673 N N . MET A 1 77 ? 9.339 0.644 -1.978 1.00 90.88 77 MET A N 1
ATOM 674 C CA . MET A 1 77 ? 8.882 1.899 -2.576 1.00 90.88 77 MET A CA 1
ATOM 675 C C . MET A 1 77 ? 7.392 1.834 -2.946 1.00 90.88 77 MET A C 1
ATOM 677 O O . MET A 1 77 ? 7.022 2.023 -4.098 1.00 90.88 77 MET A O 1
ATOM 681 N N . ARG A 1 78 ? 6.541 1.478 -1.982 1.00 92.50 78 ARG A N 1
ATOM 682 C CA . ARG A 1 78 ? 5.098 1.229 -2.143 1.00 92.50 78 ARG A CA 1
ATOM 683 C C . ARG A 1 78 ? 4.323 1.625 -0.885 1.00 92.50 78 ARG A C 1
ATOM 685 O O . ARG A 1 78 ? 4.920 2.068 0.099 1.00 92.50 78 ARG A O 1
ATOM 692 N N . VAL A 1 79 ? 3.007 1.461 -0.869 1.00 93.56 79 VAL A N 1
ATOM 693 C CA . VAL A 1 79 ? 2.227 1.602 0.369 1.00 93.56 79 VAL A CA 1
ATOM 694 C C . VAL A 1 79 ? 2.493 0.452 1.345 1.00 93.56 79 VAL A C 1
ATOM 696 O O . VAL A 1 79 ? 2.773 -0.689 0.972 1.00 93.56 79 VAL A O 1
ATOM 699 N N . SER A 1 80 ? 2.414 0.753 2.638 1.00 94.69 80 SER A N 1
ATOM 700 C CA . SER A 1 80 ? 2.473 -0.232 3.712 1.00 94.69 80 SER A CA 1
ATOM 701 C C . SER A 1 80 ? 1.084 -0.811 3.976 1.00 94.69 80 SER A C 1
ATOM 703 O O . SER A 1 80 ? 0.200 -0.108 4.471 1.00 94.69 80 SER A O 1
ATOM 705 N N . SER A 1 81 ? 0.916 -2.110 3.714 1.00 92.56 81 SER A N 1
ATOM 706 C CA . SER A 1 81 ? -0.302 -2.861 4.048 1.00 92.56 81 SER A CA 1
ATOM 707 C C . SER A 1 81 ? -0.619 -2.813 5.545 1.00 92.56 81 SER A C 1
ATOM 709 O O . SER A 1 81 ? -1.773 -2.639 5.913 1.00 92.56 81 SER A O 1
ATOM 711 N N . GLN A 1 82 ? 0.397 -2.844 6.414 1.00 92.56 82 GLN A N 1
ATOM 712 C CA . GLN A 1 82 ? 0.233 -2.718 7.871 1.00 92.56 82 GLN A CA 1
ATOM 713 C C . GLN A 1 82 ? -0.299 -1.341 8.297 1.00 92.56 82 GLN A C 1
ATOM 715 O O . GLN A 1 82 ? -1.169 -1.242 9.166 1.00 92.56 82 GLN A O 1
ATOM 720 N N . ARG A 1 83 ? 0.195 -0.253 7.682 1.00 93.62 83 ARG A N 1
ATOM 721 C CA . ARG A 1 83 ? -0.343 1.093 7.949 1.00 93.62 83 ARG A CA 1
ATOM 722 C C . ARG A 1 83 ? -1.789 1.200 7.484 1.00 93.62 83 ARG A C 1
ATOM 724 O O . ARG A 1 83 ? -2.612 1.749 8.213 1.00 93.62 83 ARG A O 1
ATOM 731 N N . LEU A 1 84 ? -2.099 0.639 6.315 1.00 92.19 84 LEU A N 1
ATOM 732 C CA . LEU A 1 84 ? -3.464 0.625 5.803 1.00 92.19 84 LEU A CA 1
ATOM 733 C C . LEU A 1 84 ? -4.390 -0.213 6.696 1.00 92.19 84 LEU A C 1
ATOM 735 O O . LEU A 1 84 ? -5.479 0.248 7.022 1.00 92.19 84 LEU A O 1
ATOM 739 N N . GLN A 1 85 ? -3.920 -1.361 7.191 1.00 92.56 85 GLN A N 1
ATOM 740 C CA . GLN A 1 85 ? -4.633 -2.199 8.156 1.00 92.56 85 GLN A CA 1
ATOM 741 C C . GLN A 1 85 ? -4.960 -1.427 9.434 1.00 92.56 85 GLN A C 1
ATOM 743 O O . GLN A 1 85 ? -6.096 -1.439 9.892 1.00 92.56 85 GLN A O 1
ATOM 748 N N . THR A 1 86 ? -3.987 -0.694 9.978 1.00 92.25 86 THR A N 1
ATOM 749 C CA . THR A 1 86 ? -4.187 0.113 11.191 1.00 92.25 86 THR A CA 1
ATOM 750 C C . THR A 1 86 ? -5.271 1.176 10.984 1.00 92.25 86 THR A C 1
ATOM 752 O O . THR A 1 86 ? -6.082 1.431 11.874 1.00 92.25 86 THR A O 1
ATOM 755 N N . ILE A 1 87 ? -5.303 1.819 9.811 1.00 90.94 87 ILE A N 1
ATOM 756 C CA . ILE A 1 87 ? -6.333 2.813 9.472 1.00 90.94 87 ILE A CA 1
ATOM 757 C C . ILE A 1 87 ? -7.698 2.138 9.297 1.00 90.94 87 ILE A C 1
ATOM 759 O O . ILE A 1 87 ? -8.693 2.633 9.830 1.00 90.94 87 ILE A O 1
ATOM 763 N N . PHE A 1 88 ? -7.737 1.008 8.591 1.00 89.06 88 PHE A N 1
ATOM 764 C CA . PHE A 1 88 ? -8.944 0.221 8.361 1.00 89.06 88 PHE A CA 1
ATOM 765 C C . PHE A 1 88 ? -9.566 -0.261 9.677 1.00 89.06 88 PHE A C 1
ATOM 767 O O . PHE A 1 88 ? -10.743 -0.021 9.929 1.00 89.06 88 PHE A O 1
ATOM 774 N N . GLU A 1 89 ? -8.774 -0.853 10.570 1.00 89.19 89 GLU A N 1
ATOM 775 C CA . GLU A 1 89 ? -9.246 -1.357 11.863 1.00 89.19 89 GLU A CA 1
ATOM 776 C C . GLU A 1 89 ? -9.805 -0.243 12.748 1.00 89.19 89 GLU A C 1
ATOM 778 O O . GLU A 1 89 ? -10.840 -0.436 13.387 1.00 89.19 89 GLU A O 1
ATOM 783 N N . ARG A 1 90 ? -9.188 0.946 12.742 1.00 87.25 90 ARG A N 1
ATOM 784 C CA . ARG A 1 90 ? -9.725 2.122 13.445 1.00 87.25 90 ARG A CA 1
ATOM 785 C C . ARG A 1 90 ? -11.083 2.547 12.891 1.00 87.25 90 ARG A C 1
ATOM 787 O O . ARG A 1 90 ? -11.964 2.903 13.665 1.00 87.25 90 ARG A O 1
ATOM 794 N N . LYS A 1 91 ? -11.265 2.501 11.569 1.00 84.25 91 LYS A N 1
ATOM 795 C CA . LYS A 1 91 ? -12.529 2.861 10.910 1.00 84.25 91 LYS A CA 1
ATOM 796 C C . LYS A 1 91 ? -13.630 1.832 11.161 1.00 84.25 91 LYS A C 1
ATOM 798 O O . LYS A 1 91 ? -14.736 2.227 11.508 1.00 84.25 91 LYS A O 1
ATOM 803 N N . VAL A 1 92 ? -13.324 0.541 11.044 1.00 81.25 92 VAL A N 1
ATOM 804 C CA . VAL A 1 92 ? -14.283 -0.543 11.319 1.00 81.25 92 VAL A CA 1
ATOM 805 C C . VAL A 1 92 ? -14.697 -0.548 12.790 1.00 81.25 92 VAL A C 1
ATOM 807 O O . VAL A 1 92 ? -15.880 -0.658 13.087 1.00 81.25 92 VAL A O 1
ATOM 810 N N . THR A 1 93 ? -13.747 -0.367 13.712 1.00 76.06 93 THR A N 1
ATOM 811 C CA . THR A 1 93 ? -14.054 -0.298 15.151 1.00 76.06 93 THR A CA 1
ATOM 812 C C . THR A 1 93 ? -14.933 0.911 15.469 1.00 76.06 93 THR A C 1
ATOM 814 O O . THR A 1 93 ? -15.929 0.753 16.162 1.00 76.06 93 THR A O 1
ATOM 817 N N . ALA A 1 94 ? -14.628 2.086 14.902 1.00 74.38 94 ALA A N 1
ATOM 818 C CA . ALA A 1 94 ? -15.447 3.289 15.070 1.00 74.38 94 ALA A CA 1
ATOM 819 C C . ALA A 1 94 ? -16.876 3.132 14.513 1.00 74.38 94 ALA A C 1
ATOM 821 O O . ALA A 1 94 ? -17.820 3.674 15.079 1.00 74.38 94 ALA A O 1
ATOM 822 N N . ALA A 1 95 ? -17.046 2.389 13.414 1.00 68.81 95 ALA A N 1
ATOM 823 C CA . ALA A 1 95 ? -18.360 2.097 12.841 1.00 68.81 95 ALA A CA 1
ATOM 824 C C . ALA A 1 95 ? -19.159 1.087 13.684 1.00 68.81 95 ALA A C 1
ATOM 826 O O . ALA A 1 95 ? -20.375 1.207 13.787 1.00 68.81 95 ALA A O 1
ATOM 827 N N . GLY A 1 96 ? -18.480 0.119 14.308 1.00 63.47 96 GLY A N 1
ATOM 828 C CA . GLY A 1 96 ? -19.094 -0.845 15.225 1.00 63.47 96 GLY A CA 1
ATOM 829 C C . GLY A 1 96 ? -19.395 -0.287 16.621 1.00 63.47 96 GLY A C 1
ATOM 830 O O . GLY A 1 96 ? -20.172 -0.890 17.351 1.00 63.47 96 GLY A O 1
ATOM 831 N N . SER A 1 97 ? -18.803 0.851 16.998 1.00 57.16 97 SER A N 1
ATOM 832 C CA . SER A 1 97 ? -18.983 1.487 18.310 1.00 57.16 97 SER A CA 1
ATOM 833 C C . SER A 1 97 ? -20.069 2.568 18.355 1.00 57.16 97 SER A C 1
ATOM 835 O O . SER A 1 97 ? -20.158 3.270 19.358 1.00 57.16 97 SER A O 1
ATOM 837 N N . ASN A 1 98 ? -20.880 2.741 17.305 1.00 49.47 98 ASN A N 1
ATOM 838 C CA . ASN A 1 98 ? -22.071 3.586 17.412 1.00 49.47 98 ASN A CA 1
ATOM 839 C C . ASN A 1 98 ? -23.111 2.859 18.289 1.00 49.47 98 ASN A C 1
ATOM 841 O O . ASN A 1 98 ? -23.575 1.792 17.878 1.00 49.47 98 ASN A O 1
ATOM 845 N N . PRO A 1 99 ? -23.490 3.384 19.474 1.00 52.34 99 PRO A N 1
ATOM 846 C CA . PRO A 1 99 ? -24.643 2.854 20.191 1.00 52.34 99 PRO A CA 1
ATOM 847 C C . PRO A 1 99 ? -25.901 3.039 19.325 1.00 52.34 99 PRO A C 1
ATOM 849 O O . PRO A 1 99 ? -25.938 3.961 18.501 1.00 52.34 99 PRO A O 1
ATOM 852 N N . PRO A 1 100 ? -26.927 2.180 19.472 1.00 42.56 100 PRO A N 1
ATOM 853 C CA . PRO A 1 100 ? -28.192 2.392 18.786 1.00 42.56 100 PRO A CA 1
ATOM 854 C C . PRO A 1 100 ? -28.693 3.796 19.131 1.00 42.56 100 PRO A C 1
ATOM 856 O O . PRO A 1 100 ? -28.781 4.163 20.302 1.00 42.56 100 PRO A O 1
ATOM 859 N N . VAL A 1 101 ? -28.978 4.592 18.100 1.00 51.91 101 VAL A N 1
ATOM 860 C CA . VAL A 1 101 ? -29.747 5.824 18.256 1.00 51.91 101 VAL A CA 1
ATOM 861 C C . VAL A 1 101 ? -31.145 5.378 18.661 1.00 51.91 101 VAL A C 1
ATOM 863 O O . VAL A 1 101 ? -31.944 4.984 17.817 1.00 51.91 101 VAL A O 1
ATOM 866 N N . THR A 1 102 ? -31.405 5.353 19.963 1.00 49.91 102 THR A N 1
ATOM 867 C CA . THR A 1 102 ? -32.750 5.188 20.502 1.00 49.91 102 THR A CA 1
ATOM 868 C C . THR A 1 102 ? -33.521 6.453 20.136 1.00 49.91 102 THR A C 1
ATOM 870 O O . THR A 1 102 ? -33.224 7.529 20.654 1.00 49.91 102 THR A O 1
ATOM 873 N N . THR A 1 103 ? -34.435 6.336 19.175 1.00 54.09 103 THR A N 1
ATOM 874 C CA . THR A 1 103 ? -35.544 7.281 18.985 1.00 54.09 103 THR A CA 1
ATOM 875 C C . THR A 1 103 ? -36.797 6.623 19.526 1.00 54.09 103 THR A C 1
ATOM 877 O O . THR A 1 103 ? -36.932 5.398 19.298 1.00 54.09 103 THR A O 1
#

Foldseek 3Di:
DDPVVVVVLVVLFQQQFDPLLVVCVVVQVVVVCLCVLVSVLSVQLVPDLDPVSLVVSVVCSCVPPSCPDCCCVPVVNGGHSVSVSVVSVVVNVVVVPDDPPDD

pLDDT: mean 84.27, std 11.61, range [42.56, 94.69]

Radius of gyration: 15.22 Å; Cα contacts (8 Å, |Δi|>4): 70; chains: 1; bounding box: 49×26×35 Å

Mean predicted aligned error: 6.56 Å

Solvent-accessible surface area (backbone atoms only — not comparable to full-atom values): 6088 Å² total; per-residue (Å²): 133,59,75,66,56,56,55,51,52,52,53,49,46,64,72,21,36,30,75,82,29,57,85,47,41,71,68,48,57,74,43,77,67,69,51,45,67,53,50,51,43,54,52,59,54,69,74,57,88,48,75,68,60,48,53,50,51,50,52,51,46,67,67,34,81,87,44,70,46,64,54,40,61,74,67,38,54,42,62,34,67,68,55,47,47,56,53,48,52,53,51,51,50,58,66,71,65,61,72,83,84,85,125

Sequence (103 aa):
MTPSARRFEQALLWRCLYWQARPFHWLLWLNRDYYSADYDFIRGVGDLRSRRDFRTEVAEFHCHPHNRGFLRTTLRMRVSSQRLQTIFERKVTAAGSNPPVTT